Protein AF-A0A960ZBC8-F1 (afdb_monomer)

Secondary structure (DSSP, 8-state):
-HHHHHHIIIIIS--HHHHHHHTT---PPPPPPHHHHHHHHHHHHHHHHHHHHTTT------HHHHHHHHHHHHHTGGGHHHHHHHHHHHHHHHHHHTT-TTS----TTS-S-----

Solvent-accessible surface area (backbone atoms only — not comparable to full-atom values): 6982 Å² total; per-residue (Å²): 107,70,63,57,54,52,44,40,32,50,70,73,67,64,39,55,67,56,52,64,72,54,57,86,74,71,88,80,81,75,81,65,51,78,84,54,47,59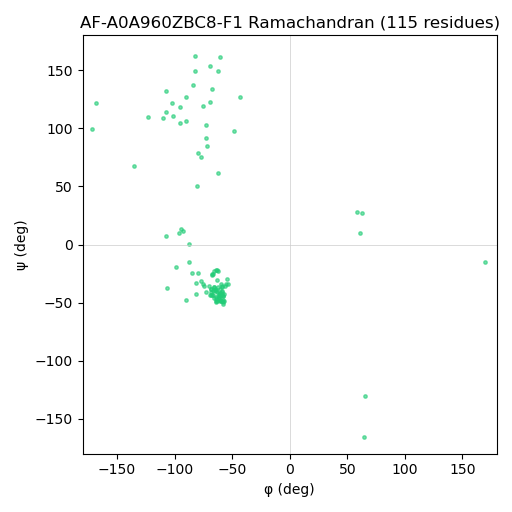,59,53,51,49,56,50,51,49,57,53,35,54,64,29,46,79,71,53,38,47,72,45,80,37,72,69,39,50,51,52,45,50,57,53,27,62,76,23,33,90,55,36,72,62,36,28,48,52,49,45,54,49,54,56,51,50,35,66,7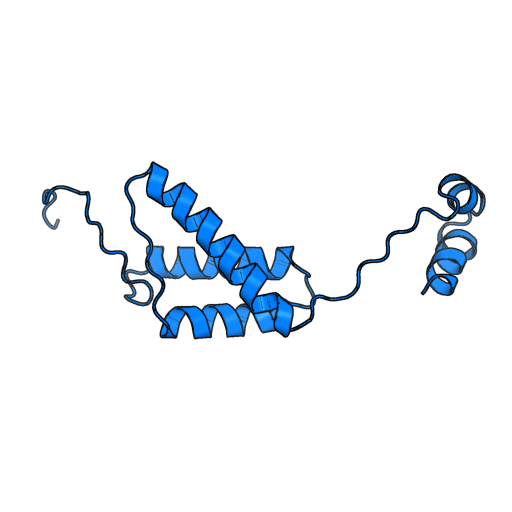3,67,76,45,83,48,42,61,60,57,62,81,68,67,73,94,78,83,80,93,129

Mean predicted aligned error: 12.44 Å

Foldseek 3Di:
DVVVVCCCCVPVVVHNVVCVVCPPVDDDDDFDDLVCLLVLLVVLVVVVQVVVVVVQWHWDADPQNSVVLSVQLVVQSVVPSVSSSVSSVVSSVVCVPPVPPNIPGPNPDDDDDDDDD

Structure (mmCIF, N/CA/C/O backbone):
data_AF-A0A960ZBC8-F1
#
_entry.id   AF-A0A960ZBC8-F1
#
loop_
_atom_site.group_PDB
_atom_site.id
_atom_site.type_symbol
_atom_site.label_atom_id
_atom_site.label_alt_id
_atom_site.label_comp_id
_atom_site.label_asym_id
_atom_site.label_entity_id
_atom_site.label_seq_id
_atom_site.pdbx_PDB_ins_code
_atom_site.Cartn_x
_atom_site.Cartn_y
_atom_site.Cartn_z
_atom_site.occupancy
_atom_site.B_iso_or_equiv
_atom_site.auth_seq_id
_atom_site.auth_comp_id
_atom_site.auth_asym_id
_atom_site.auth_atom_id
_atom_site.pdbx_PDB_model_num
ATOM 1 N N . MET A 1 1 ? 13.471 -3.640 -20.828 1.00 71.88 1 MET A N 1
ATOM 2 C CA . MET A 1 1 ? 13.400 -2.704 -19.681 1.00 71.88 1 MET A CA 1
ATOM 3 C C . MET A 1 1 ? 14.653 -1.835 -19.576 1.00 71.88 1 MET A C 1
ATOM 5 O O . MET A 1 1 ? 14.533 -0.639 -19.787 1.00 71.88 1 MET A O 1
ATOM 9 N N . MET A 1 2 ? 15.855 -2.395 -19.373 1.00 79.00 2 MET A N 1
ATOM 10 C CA . MET A 1 2 ? 17.104 -1.603 -19.428 1.00 79.00 2 MET A CA 1
ATOM 11 C C . MET A 1 2 ? 17.337 -0.916 -20.781 1.00 79.00 2 MET A C 1
ATOM 13 O O . MET A 1 2 ? 17.841 0.201 -20.822 1.00 79.00 2 MET A O 1
ATOM 17 N N . THR A 1 3 ? 16.920 -1.543 -21.882 1.00 83.19 3 THR A N 1
ATOM 18 C CA . THR A 1 3 ? 16.969 -0.950 -23.227 1.00 83.19 3 THR A CA 1
ATOM 19 C C . THR A 1 3 ? 16.166 0.348 -23.320 1.00 83.19 3 THR A C 1
ATOM 21 O O . THR A 1 3 ? 16.671 1.324 -23.858 1.00 83.19 3 THR A O 1
ATOM 24 N N . GLU A 1 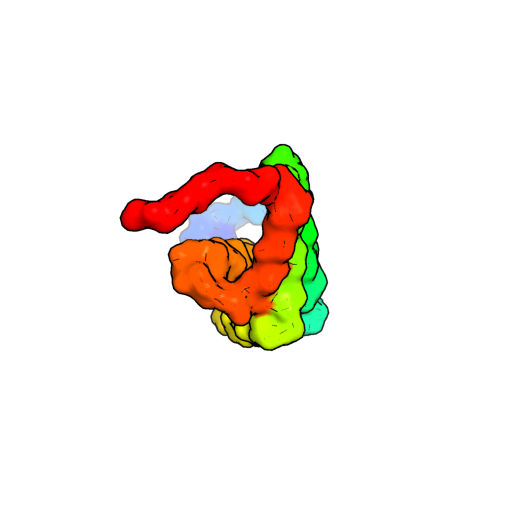4 ? 14.971 0.392 -22.722 1.00 84.50 4 GLU A N 1
ATOM 25 C CA . GLU A 1 4 ? 14.110 1.584 -22.717 1.00 84.50 4 GLU A CA 1
ATOM 26 C C . GLU A 1 4 ? 14.705 2.710 -21.871 1.00 84.50 4 GLU A C 1
ATOM 28 O O . GLU A 1 4 ? 14.664 3.870 -22.265 1.00 84.50 4 GLU A O 1
ATOM 33 N N . ILE A 1 5 ? 15.330 2.372 -20.738 1.00 83.12 5 ILE A N 1
ATOM 34 C CA . ILE A 1 5 ? 16.035 3.351 -19.900 1.00 83.12 5 ILE A CA 1
ATOM 35 C C . ILE A 1 5 ? 17.222 3.936 -20.671 1.00 83.12 5 ILE A C 1
ATOM 37 O O . ILE A 1 5 ? 17.341 5.153 -20.777 1.00 83.12 5 ILE A O 1
ATOM 41 N N . LYS A 1 6 ? 18.065 3.095 -21.285 1.00 86.06 6 LYS A N 1
ATOM 42 C CA . LYS A 1 6 ? 19.190 3.562 -22.114 1.00 86.06 6 LYS A CA 1
ATOM 43 C C . LYS A 1 6 ? 18.709 4.444 -23.266 1.00 86.06 6 LYS A C 1
ATOM 45 O O . LYS A 1 6 ? 19.276 5.507 -23.497 1.00 86.06 6 LYS A O 1
ATOM 50 N N . LYS A 1 7 ? 17.633 4.037 -23.943 1.00 88.25 7 LYS A N 1
ATOM 51 C CA . LYS A 1 7 ? 17.013 4.801 -25.026 1.00 88.25 7 LYS A CA 1
ATOM 52 C C . LYS A 1 7 ? 16.506 6.161 -24.547 1.00 88.25 7 LYS A C 1
ATOM 54 O O . LYS A 1 7 ? 16.803 7.167 -25.176 1.00 88.25 7 LYS A O 1
ATOM 59 N N . PHE A 1 8 ? 15.827 6.223 -23.402 1.00 88.75 8 PHE A N 1
ATOM 60 C CA . PHE A 1 8 ? 15.378 7.484 -22.813 1.00 88.75 8 PHE A CA 1
ATOM 61 C C . PHE A 1 8 ? 16.551 8.433 -22.531 1.00 88.75 8 PHE A C 1
ATOM 63 O O . PHE A 1 8 ? 16.510 9.588 -22.945 1.00 88.75 8 PHE A O 1
ATOM 70 N N . PHE A 1 9 ? 17.619 7.956 -21.883 1.00 87.44 9 PHE A N 1
ATOM 71 C CA . PHE A 1 9 ? 18.785 8.793 -21.571 1.00 87.44 9 PHE A CA 1
ATOM 72 C C . PHE A 1 9 ? 19.545 9.255 -22.825 1.00 87.44 9 PHE A C 1
ATOM 74 O O . PHE A 1 9 ? 20.008 10.397 -22.869 1.00 87.44 9 PHE A O 1
ATOM 81 N N . ASN A 1 10 ? 19.635 8.404 -23.849 1.00 87.31 10 ASN A N 1
ATOM 82 C CA . ASN A 1 10 ? 20.380 8.696 -25.073 1.00 87.31 10 ASN A CA 1
ATOM 83 C C . ASN A 1 10 ? 19.586 9.555 -26.067 1.00 87.31 10 ASN A C 1
ATOM 85 O O . ASN A 1 10 ? 20.145 10.477 -26.652 1.00 87.31 10 ASN A O 1
ATOM 89 N N . GLU A 1 11 ? 18.300 9.260 -26.261 1.00 91.31 11 GLU A N 1
ATOM 90 C CA . GLU A 1 11 ? 17.487 9.823 -27.347 1.00 91.31 11 GLU A CA 1
ATOM 91 C C . GLU A 1 11 ? 16.481 10.872 -26.862 1.00 91.31 11 GLU A C 1
ATOM 93 O O . GLU A 1 11 ? 16.257 11.862 -27.548 1.00 91.31 11 GLU A O 1
ATOM 98 N N . THR A 1 12 ? 15.865 10.684 -25.689 1.00 89.12 12 THR A N 1
ATOM 99 C CA . THR A 1 12 ? 14.845 11.620 -25.173 1.00 89.12 12 THR A CA 1
ATOM 100 C C . THR A 1 12 ? 15.466 12.728 -24.330 1.00 89.12 12 THR A C 1
ATOM 102 O O . THR A 1 12 ? 15.166 13.902 -24.516 1.00 89.12 12 THR A O 1
ATOM 105 N N . LEU A 1 13 ? 16.341 12.355 -23.397 1.00 90.38 13 LEU A N 1
ATOM 106 C CA . LEU A 1 13 ? 17.020 13.285 -22.502 1.00 90.38 13 LEU A CA 1
ATOM 107 C C . LEU A 1 13 ? 18.283 13.878 -23.147 1.00 90.38 13 LEU A C 1
ATOM 109 O O . LEU A 1 13 ? 18.712 14.958 -22.749 1.00 90.38 13 LEU A O 1
ATOM 113 N N . GLY A 1 14 ? 18.877 13.181 -24.128 1.00 89.88 14 GLY A N 1
ATOM 114 C CA . GLY A 1 14 ? 20.085 13.613 -24.845 1.00 89.88 14 GLY A CA 1
ATOM 115 C C . GLY A 1 14 ? 21.322 13.741 -23.949 1.00 89.88 14 GLY A C 1
ATOM 116 O O . GLY A 1 14 ? 22.196 14.577 -24.196 1.00 89.88 14 GLY A O 1
ATOM 117 N N . ARG A 1 15 ? 21.357 12.977 -22.854 1.00 90.88 15 ARG A N 1
ATOM 118 C CA . ARG A 1 15 ? 22.331 13.095 -21.759 1.00 90.88 15 ARG A CA 1
ATOM 119 C C . ARG A 1 15 ? 22.850 11.706 -21.352 1.00 90.88 15 ARG A C 1
ATOM 121 O O . ARG A 1 15 ? 22.541 11.221 -20.256 1.00 90.88 15 ARG A O 1
ATOM 128 N N . PRO A 1 16 ? 23.611 11.025 -22.231 1.00 86.69 16 PRO A N 1
ATOM 129 C CA . PRO A 1 16 ? 24.158 9.695 -21.956 1.00 86.69 16 PRO A CA 1
ATOM 130 C C . PRO A 1 16 ? 25.137 9.681 -20.766 1.00 86.69 16 PRO A C 1
ATOM 132 O O . PRO A 1 16 ? 25.329 8.652 -20.123 1.00 86.69 16 PRO A O 1
ATOM 135 N N . GLU A 1 17 ? 25.741 10.815 -20.412 1.00 88.94 17 GLU A N 1
ATOM 136 C CA . GLU A 1 17 ? 26.648 10.936 -19.269 1.00 88.94 17 GLU A CA 1
ATOM 137 C C . GLU A 1 17 ? 25.943 10.768 -17.917 1.00 88.94 17 GLU A C 1
ATOM 139 O O . GLU A 1 17 ? 26.567 10.325 -16.953 1.00 88.94 17 GLU A O 1
ATOM 144 N N . LEU A 1 18 ? 24.641 11.067 -17.833 1.00 86.44 18 LEU A N 1
ATOM 145 C CA . LEU A 1 18 ? 23.863 10.835 -16.615 1.00 86.44 18 LEU A CA 1
ATOM 146 C C . LEU A 1 18 ? 23.682 9.339 -16.352 1.00 86.44 18 LEU A C 1
ATOM 148 O O . LEU A 1 18 ? 23.813 8.910 -15.209 1.00 86.44 18 LEU A O 1
ATOM 152 N N . LEU A 1 19 ? 23.474 8.541 -17.405 1.00 83.56 19 LEU A N 1
ATOM 153 C CA . LEU A 1 19 ? 23.444 7.079 -17.313 1.00 83.56 19 LEU A CA 1
ATOM 154 C C . LEU A 1 19 ? 24.763 6.550 -16.728 1.00 83.56 19 LEU A C 1
ATOM 156 O O . LEU A 1 19 ? 24.750 5.748 -15.798 1.00 83.56 19 LEU A O 1
ATOM 160 N N . ASN A 1 20 ? 25.897 7.079 -17.196 1.00 81.31 20 ASN A N 1
ATOM 161 C CA . ASN A 1 20 ? 27.224 6.717 -16.688 1.00 81.31 20 ASN A CA 1
ATOM 162 C C . ASN A 1 20 ? 27.460 7.178 -15.240 1.00 81.31 20 ASN A C 1
ATOM 164 O O . ASN A 1 20 ? 28.245 6.564 -14.522 1.00 81.31 20 ASN A O 1
ATOM 168 N N . ARG A 1 21 ? 26.768 8.233 -14.791 1.00 87.88 21 ARG A N 1
ATOM 169 C CA . ARG A 1 21 ? 26.836 8.731 -13.410 1.00 87.88 21 ARG A CA 1
ATOM 170 C C . ARG A 1 21 ? 26.069 7.851 -12.424 1.00 87.88 21 ARG A C 1
ATOM 172 O O . ARG A 1 21 ? 26.493 7.719 -11.281 1.00 87.88 21 ARG A O 1
ATOM 179 N N . PHE A 1 22 ? 24.959 7.259 -12.860 1.00 82.06 22 PHE A N 1
ATOM 180 C CA . PHE A 1 22 ? 24.225 6.261 -12.080 1.00 82.06 22 PHE A CA 1
ATOM 181 C C . PHE A 1 22 ? 24.872 4.870 -12.170 1.00 82.06 22 PHE A C 1
ATOM 183 O O . PHE A 1 22 ? 24.734 4.075 -11.239 1.00 82.06 22 PHE A O 1
ATOM 190 N N . GLY A 1 23 ? 25.623 4.586 -13.239 1.00 77.75 23 GLY A N 1
ATOM 191 C CA . GLY A 1 23 ? 26.285 3.297 -13.444 1.00 77.75 23 GLY A CA 1
ATOM 192 C C . GLY A 1 23 ? 25.257 2.179 -13.626 1.00 77.75 23 GLY A C 1
ATOM 193 O O . GLY A 1 23 ? 24.314 2.330 -14.396 1.00 77.75 23 GLY A O 1
ATOM 194 N N . GLU A 1 24 ? 25.402 1.073 -12.892 1.00 70.56 24 GLU A N 1
ATOM 195 C CA . GLU A 1 24 ? 24.397 -0.006 -12.855 1.00 70.56 24 GLU A CA 1
ATOM 196 C C . GLU A 1 24 ? 23.404 0.119 -11.683 1.00 70.56 24 GLU A C 1
ATOM 198 O O . GLU A 1 24 ? 22.649 -0.809 -11.399 1.00 70.56 24 GLU A O 1
ATOM 203 N N . ASN A 1 25 ? 23.348 1.271 -11.005 1.00 77.00 25 ASN A N 1
ATOM 204 C CA . ASN A 1 25 ? 22.502 1.463 -9.820 1.00 77.00 25 ASN A CA 1
ATOM 205 C C . ASN A 1 25 ? 21.033 1.761 -10.169 1.00 77.00 25 ASN A C 1
ATOM 207 O O . ASN A 1 25 ? 20.441 2.722 -9.675 1.00 77.00 25 ASN A O 1
ATOM 211 N N . PHE A 1 26 ? 20.428 0.940 -11.025 1.00 75.69 26 PHE A N 1
ATOM 212 C CA . PHE A 1 26 ? 19.014 1.033 -11.367 1.00 75.69 26 PHE A CA 1
ATOM 213 C C . PHE A 1 26 ? 18.215 -0.020 -10.606 1.00 75.69 26 PHE A C 1
ATOM 215 O O . PHE A 1 26 ? 18.294 -1.211 -10.897 1.00 75.69 26 PHE A O 1
ATOM 222 N N . VAL A 1 27 ? 17.389 0.428 -9.660 1.00 74.50 27 VAL A N 1
ATOM 223 C CA . VAL A 1 27 ? 16.397 -0.432 -9.006 1.00 74.50 27 VAL A CA 1
ATOM 224 C C . VAL A 1 27 ? 15.075 -0.262 -9.737 1.00 74.50 27 VAL A C 1
ATOM 226 O O . VAL A 1 27 ? 14.403 0.760 -9.590 1.00 74.50 27 VAL A O 1
ATOM 229 N N . VAL A 1 28 ? 14.711 -1.253 -10.551 1.00 71.25 28 VAL A N 1
ATOM 230 C CA . VAL A 1 28 ? 13.409 -1.260 -11.220 1.00 71.25 28 VAL A CA 1
ATOM 231 C C . VAL A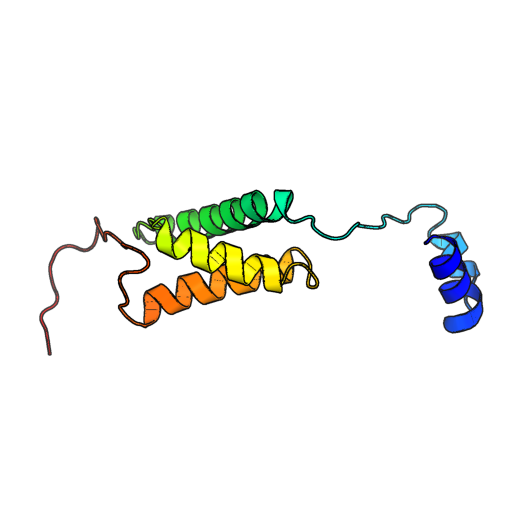 1 28 ? 12.432 -2.087 -10.404 1.00 71.25 28 VAL A C 1
ATOM 233 O O . VAL A 1 28 ? 12.640 -3.277 -10.183 1.00 71.25 28 VAL A O 1
ATOM 236 N N . PHE A 1 29 ? 11.373 -1.434 -9.939 1.00 69.50 29 PHE A N 1
ATOM 237 C CA . PHE A 1 29 ? 10.296 -2.097 -9.223 1.00 69.50 29 PHE A CA 1
ATOM 238 C C . PHE A 1 29 ? 9.295 -2.690 -10.209 1.00 69.50 29 PHE A C 1
ATOM 240 O O . PHE A 1 29 ? 8.917 -2.045 -11.187 1.00 69.50 29 PHE A O 1
ATOM 247 N N . ASP A 1 30 ? 8.864 -3.913 -9.919 1.00 69.00 30 ASP A N 1
ATOM 248 C CA . ASP A 1 30 ? 7.785 -4.579 -10.637 1.00 69.00 30 ASP A CA 1
ATOM 249 C C . ASP A 1 30 ? 6.414 -4.128 -10.104 1.00 69.00 30 ASP A C 1
ATOM 251 O O . ASP A 1 30 ? 6.301 -3.576 -9.000 1.00 69.00 30 ASP A O 1
ATOM 255 N N . PHE A 1 31 ? 5.359 -4.355 -10.884 1.00 73.06 31 PHE A N 1
ATOM 256 C CA . PHE A 1 31 ? 3.997 -4.056 -10.460 1.00 73.06 31 PHE A CA 1
ATOM 257 C C . PHE A 1 31 ? 3.605 -4.890 -9.238 1.00 73.06 31 PHE A C 1
ATOM 259 O O . PHE A 1 31 ? 4.036 -6.029 -9.044 1.00 73.06 31 PHE A O 1
ATOM 266 N N . ILE A 1 32 ? 2.739 -4.320 -8.400 1.00 76.25 32 ILE A N 1
ATOM 267 C CA . ILE A 1 32 ? 2.217 -5.038 -7.240 1.00 76.25 32 ILE A CA 1
ATOM 268 C C . ILE A 1 32 ? 1.293 -6.137 -7.740 1.00 76.25 32 ILE A C 1
ATOM 270 O O . ILE A 1 32 ? 0.310 -5.873 -8.434 1.00 76.25 32 ILE A O 1
ATOM 274 N N . ARG A 1 33 ? 1.609 -7.373 -7.363 1.00 79.69 33 ARG A N 1
ATOM 275 C CA . ARG A 1 33 ? 0.794 -8.531 -7.708 1.00 79.69 33 ARG A CA 1
ATOM 276 C C . ARG A 1 33 ? -0.393 -8.671 -6.739 1.00 79.69 33 ARG A C 1
ATOM 278 O O . ARG A 1 33 ? -0.261 -8.283 -5.572 1.00 79.69 33 ARG A O 1
ATOM 285 N N . PRO A 1 34 ? -1.549 -9.204 -7.178 1.00 77.12 34 PRO A N 1
ATOM 286 C CA . PRO A 1 34 ? -2.748 -9.323 -6.343 1.00 77.12 34 PRO A CA 1
ATOM 287 C C . PRO A 1 34 ? -2.523 -10.049 -5.011 1.00 77.12 34 PRO A C 1
ATOM 289 O O . PRO A 1 34 ? -3.110 -9.668 -4.004 1.00 77.12 34 PRO A O 1
ATOM 292 N N . GLU A 1 35 ? -1.632 -11.038 -4.968 1.00 81.12 35 GLU A N 1
ATOM 293 C CA . GLU A 1 35 ? -1.283 -11.780 -3.752 1.00 81.12 35 GLU A CA 1
ATOM 294 C C . GLU A 1 35 ? -0.578 -10.924 -2.686 1.00 81.12 35 GLU A C 1
ATOM 296 O O . GLU A 1 35 ? -0.626 -11.245 -1.501 1.00 81.12 35 GLU A O 1
ATOM 301 N N . MET A 1 36 ? 0.049 -9.810 -3.082 1.00 83.69 36 MET A N 1
ATOM 302 C CA . MET A 1 36 ? 0.673 -8.857 -2.156 1.00 83.69 36 MET A CA 1
ATOM 303 C C . MET A 1 36 ? -0.321 -7.803 -1.653 1.00 83.69 36 MET A C 1
ATOM 305 O O . MET A 1 36 ? -0.046 -7.111 -0.672 1.00 83.69 36 MET A O 1
ATOM 309 N N . LEU A 1 37 ? -1.482 -7.665 -2.303 1.00 83.19 37 LEU A N 1
ATOM 310 C CA . LEU A 1 37 ? -2.473 -6.644 -1.968 1.00 83.19 37 LEU A CA 1
ATOM 311 C C . LEU A 1 37 ? -3.001 -6.807 -0.541 1.00 83.19 37 LEU A C 1
ATOM 313 O O . LEU A 1 37 ? -3.149 -5.820 0.175 1.00 83.19 37 LEU A O 1
ATOM 317 N N . GLU A 1 38 ? -3.276 -8.045 -0.136 1.00 84.56 38 GLU A N 1
ATOM 318 C CA . GLU A 1 38 ? -3.804 -8.359 1.191 1.00 84.56 38 GLU A CA 1
ATOM 319 C C . GLU A 1 38 ? -2.854 -7.891 2.293 1.00 84.56 38 GLU A C 1
ATOM 321 O O . GLU A 1 38 ? -3.260 -7.118 3.156 1.00 84.56 38 GLU A O 1
ATOM 326 N N . GLN A 1 39 ? -1.567 -8.218 2.167 1.00 86.62 39 GLN A N 1
ATOM 327 C CA . GLN A 1 39 ? -0.533 -7.805 3.118 1.00 86.62 39 GLN A CA 1
ATOM 328 C C . GLN A 1 39 ? -0.383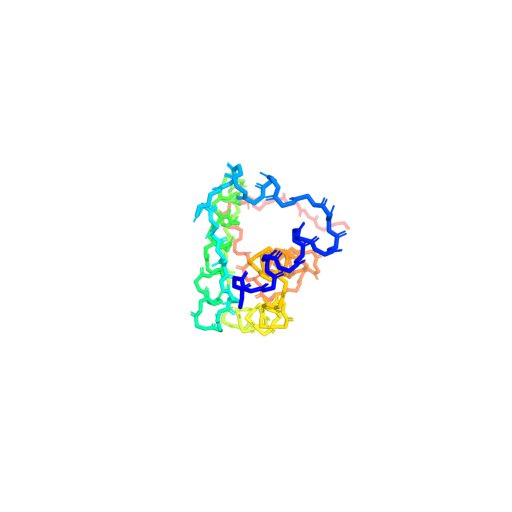 -6.277 3.181 1.00 86.62 39 GLN A C 1
ATOM 330 O O . GLN A 1 39 ? -0.164 -5.699 4.246 1.00 86.62 39 GLN A O 1
ATOM 335 N N . ILE A 1 40 ? -0.519 -5.589 2.041 1.00 85.38 40 ILE A N 1
ATOM 336 C CA . ILE A 1 40 ? -0.470 -4.122 1.989 1.00 85.38 40 ILE A CA 1
ATOM 337 C C . ILE A 1 40 ? -1.680 -3.512 2.701 1.00 85.38 40 ILE A C 1
ATOM 339 O O . ILE A 1 40 ? -1.529 -2.530 3.433 1.00 85.38 40 ILE A O 1
ATOM 343 N N . ILE A 1 41 ? -2.876 -4.059 2.482 1.00 85.19 41 ILE A N 1
ATOM 344 C CA . ILE A 1 41 ? -4.104 -3.597 3.135 1.00 85.19 41 ILE A CA 1
ATOM 345 C C . ILE A 1 41 ? -4.006 -3.822 4.644 1.00 85.19 41 ILE A C 1
ATOM 347 O O . ILE A 1 41 ? -4.247 -2.885 5.404 1.00 85.19 41 ILE A O 1
ATOM 351 N N . GLU A 1 42 ? -3.601 -5.014 5.078 1.00 87.25 42 GLU A N 1
ATOM 352 C CA . GLU A 1 42 ? -3.436 -5.361 6.493 1.00 87.25 42 GLU A CA 1
ATOM 353 C C . GLU A 1 42 ? -2.449 -4.426 7.188 1.00 87.25 42 GLU A C 1
ATOM 355 O O . GLU A 1 42 ? -2.819 -3.765 8.158 1.00 87.25 42 GLU A O 1
ATOM 360 N N . LYS A 1 43 ? -1.253 -4.241 6.620 1.00 88.38 43 LYS A N 1
ATOM 361 C CA . LYS A 1 43 ? -0.236 -3.331 7.165 1.00 88.38 43 LYS A CA 1
ATOM 362 C C . LYS A 1 43 ? -0.725 -1.884 7.273 1.00 88.38 43 LYS A C 1
ATOM 364 O O . LYS A 1 43 ? -0.340 -1.154 8.186 1.00 88.38 43 LYS A O 1
ATOM 369 N N . ASN A 1 44 ? -1.542 -1.422 6.327 1.00 84.44 44 ASN A N 1
ATOM 370 C CA . ASN A 1 44 ? -2.131 -0.084 6.406 1.00 84.44 44 ASN A CA 1
ATOM 371 C C . ASN A 1 44 ? -3.221 -0.006 7.480 1.00 84.44 44 ASN A C 1
ATOM 373 O O . ASN A 1 44 ? -3.277 0.981 8.212 1.00 84.44 44 ASN A O 1
ATOM 377 N N . LEU A 1 45 ? -4.062 -1.034 7.605 1.00 86.44 45 LEU A N 1
ATOM 378 C CA . LEU A 1 45 ? -5.082 -1.104 8.648 1.00 86.44 45 LEU A CA 1
ATOM 379 C C . LEU A 1 45 ? -4.461 -1.169 10.045 1.00 86.44 45 LEU A C 1
ATOM 381 O O . LEU A 1 45 ? -4.965 -0.498 10.938 1.00 86.44 45 LEU A O 1
ATOM 385 N N . GLU A 1 46 ? -3.363 -1.898 10.234 1.00 88.81 46 GLU A N 1
ATOM 386 C CA . GLU A 1 46 ? -2.602 -1.921 11.490 1.00 88.81 46 GLU A CA 1
ATOM 387 C C . GLU A 1 46 ? -2.114 -0.527 11.878 1.00 88.81 46 GLU A C 1
ATOM 389 O O . GLU A 1 46 ? -2.425 -0.053 12.966 1.00 88.81 46 GLU A O 1
ATOM 394 N N . LYS A 1 47 ? -1.486 0.203 10.950 1.00 87.62 47 LYS A N 1
ATOM 395 C CA . LYS A 1 47 ? -1.069 1.594 11.197 1.00 87.62 47 LYS A CA 1
ATOM 396 C C . LYS A 1 47 ? -2.235 2.511 11.565 1.00 87.62 47 LYS A C 1
ATOM 398 O O . LYS A 1 47 ? -2.076 3.440 12.356 1.00 87.62 47 LYS A O 1
ATOM 403 N N . ILE A 1 48 ? -3.405 2.307 10.958 1.00 84.50 48 ILE A N 1
ATOM 404 C CA . ILE A 1 48 ? -4.609 3.075 11.299 1.00 84.50 48 ILE A CA 1
ATOM 405 C C . ILE A 1 48 ? -5.097 2.688 12.702 1.00 84.50 48 ILE A C 1
ATOM 407 O O . ILE A 1 48 ? -5.426 3.578 13.483 1.00 84.50 48 ILE A O 1
ATOM 411 N N . LYS A 1 49 ? -5.112 1.392 13.040 1.00 84.31 49 LYS A N 1
ATOM 412 C CA . LYS A 1 49 ? -5.467 0.896 14.379 1.00 84.31 49 LYS A CA 1
ATOM 413 C C . LYS A 1 49 ? -4.550 1.489 15.445 1.00 84.31 49 LYS A C 1
ATOM 415 O O . LYS A 1 49 ? -5.064 2.018 16.420 1.00 84.31 49 LYS A O 1
ATOM 420 N N . GLU A 1 50 ? -3.236 1.476 15.236 1.00 87.50 50 GLU A N 1
ATOM 421 C CA . GLU A 1 50 ? -2.245 2.063 16.151 1.00 87.50 50 GLU A CA 1
ATOM 422 C C . GLU A 1 50 ? -2.520 3.554 16.403 1.00 87.50 50 GLU A C 1
ATOM 424 O O . GLU A 1 50 ? -2.657 3.986 17.546 1.00 87.50 50 GLU A O 1
ATOM 429 N N . LYS A 1 51 ? -2.734 4.337 15.340 1.00 83.44 51 LYS A N 1
ATOM 430 C CA . LYS A 1 51 ? -3.068 5.769 15.457 1.00 83.44 51 LYS A CA 1
ATOM 431 C C . LYS A 1 51 ? -4.396 6.039 16.169 1.00 83.44 51 LYS A C 1
ATOM 433 O O . LYS A 1 51 ? -4.587 7.104 16.755 1.00 83.44 51 LYS A O 1
ATOM 438 N N . LEU A 1 52 ? -5.362 5.131 16.054 1.00 79.50 52 LEU A N 1
ATOM 439 C CA . LEU A 1 52 ? -6.658 5.249 16.725 1.00 79.50 52 LEU A CA 1
ATOM 440 C C . LEU A 1 52 ? -6.586 4.790 18.186 1.00 79.50 52 LEU A C 1
ATOM 442 O O . LEU A 1 52 ? -7.235 5.398 19.038 1.00 79.50 52 LEU A O 1
ATOM 446 N N . GLN A 1 53 ? -5.747 3.800 18.489 1.00 80.12 53 GLN A N 1
ATOM 447 C CA . GLN A 1 53 ? -5.442 3.342 19.845 1.00 80.12 53 GLN A CA 1
ATOM 448 C C . GLN A 1 53 ? -4.866 4.475 20.703 1.00 80.12 53 GLN A C 1
ATOM 450 O O . GLN A 1 53 ? -5.309 4.652 21.836 1.00 80.12 53 GLN A O 1
ATOM 455 N N . GLU A 1 54 ? -3.991 5.325 20.148 1.00 84.19 54 GLU A N 1
ATOM 456 C CA . GLU A 1 54 ? -3.509 6.553 20.816 1.00 84.19 54 GLU A CA 1
ATOM 457 C C . GLU A 1 54 ? -4.657 7.468 21.282 1.00 84.19 54 GLU A C 1
ATOM 459 O O . GLU A 1 54 ? -4.551 8.173 22.285 1.00 84.19 54 GLU A O 1
ATOM 464 N N . LYS A 1 55 ? -5.792 7.429 20.576 1.00 80.38 55 LYS A N 1
ATOM 465 C CA . LYS A 1 55 ? -7.014 8.184 20.887 1.00 80.38 55 LYS A CA 1
ATOM 466 C C . LYS A 1 55 ? -8.042 7.372 21.678 1.00 80.38 55 LYS A C 1
ATOM 468 O O . LYS A 1 55 ? -9.173 7.826 21.830 1.00 80.38 55 LYS A O 1
ATOM 473 N N . LYS A 1 56 ? -7.671 6.185 22.172 1.00 81.38 56 LYS A N 1
ATOM 474 C CA . LYS A 1 56 ? -8.548 5.216 22.854 1.00 81.38 56 LYS A CA 1
ATOM 475 C C . LYS A 1 56 ? -9.729 4.747 21.995 1.00 81.38 56 LYS A C 1
ATOM 477 O O . LYS A 1 56 ? -10.779 4.374 22.514 1.00 81.38 56 LYS A O 1
ATOM 482 N N . ILE A 1 57 ? -9.562 4.757 20.674 1.00 78.00 57 ILE A N 1
ATOM 483 C CA . ILE A 1 57 ? -10.559 4.286 19.713 1.00 78.00 57 ILE A CA 1
ATOM 484 C C . ILE A 1 57 ? -10.135 2.902 19.225 1.00 78.00 57 ILE A C 1
ATOM 486 O O . ILE A 1 57 ? -9.059 2.738 18.652 1.00 78.00 57 ILE A O 1
ATOM 490 N N . HIS A 1 58 ? -11.001 1.908 19.422 1.00 75.50 58 HIS A N 1
ATOM 491 C CA . HIS A 1 58 ? -10.785 0.559 18.909 1.00 75.50 58 HIS A CA 1
ATOM 492 C C . HIS A 1 58 ? -11.394 0.430 17.510 1.00 75.50 58 HIS A C 1
ATOM 494 O O . HIS A 1 58 ? -12.559 0.762 17.278 1.00 75.50 58 HIS A O 1
ATOM 500 N N . LEU A 1 59 ? -10.576 -0.027 16.562 1.00 77.12 59 LEU A N 1
ATOM 501 C CA . LEU A 1 59 ? -10.978 -0.259 15.180 1.00 77.12 59 LEU A CA 1
ATOM 502 C C . LEU A 1 59 ? -11.005 -1.763 14.899 1.00 77.12 59 LEU A C 1
ATOM 504 O O . LEU A 1 59 ? -9.956 -2.393 14.752 1.00 77.12 59 LEU A O 1
ATOM 508 N N . GLU A 1 60 ? -12.207 -2.310 14.749 1.00 79.25 60 GLU A N 1
ATOM 509 C CA . GLU A 1 60 ? -12.433 -3.659 14.236 1.00 79.25 60 GLU A CA 1
ATOM 510 C C . GLU A 1 60 ? -13.015 -3.595 12.825 1.00 79.25 60 GLU A C 1
ATOM 512 O O . GLU A 1 60 ? -13.948 -2.844 12.541 1.00 79.25 60 GLU A O 1
ATOM 517 N N . VAL A 1 61 ? -12.440 -4.379 11.914 1.00 78.25 61 VAL A N 1
ATOM 518 C CA . VAL A 1 61 ? -12.849 -4.410 10.507 1.00 78.25 61 VAL A CA 1
ATOM 519 C C . VAL A 1 61 ? -13.579 -5.718 10.252 1.00 78.25 61 VAL A C 1
ATOM 521 O O . VAL A 1 61 ? -12.979 -6.789 10.308 1.00 78.25 61 VAL A O 1
ATOM 524 N N . GLU A 1 62 ? -14.871 -5.636 9.948 1.00 81.88 62 GLU A N 1
ATOM 525 C CA . GLU A 1 62 ? -15.672 -6.814 9.624 1.00 81.88 62 GLU A CA 1
ATOM 526 C C . GLU A 1 62 ? -15.263 -7.426 8.278 1.00 81.88 62 GLU A C 1
ATOM 528 O O . GLU A 1 62 ? -14.833 -6.734 7.348 1.00 81.88 62 GLU A O 1
ATOM 533 N N . ALA A 1 63 ? -15.502 -8.730 8.118 1.00 79.69 63 ALA A N 1
ATOM 534 C CA . ALA A 1 63 ? -15.185 -9.457 6.888 1.00 79.69 63 ALA A CA 1
ATOM 535 C C . ALA A 1 63 ? -15.832 -8.836 5.633 1.00 79.69 63 ALA A C 1
ATOM 537 O O . ALA A 1 63 ? -15.235 -8.835 4.555 1.00 79.69 63 ALA A O 1
ATOM 538 N N . LYS A 1 64 ? -17.041 -8.267 5.754 1.00 79.44 64 LYS A N 1
ATOM 539 C CA . LYS A 1 64 ? -17.724 -7.585 4.642 1.00 79.44 64 LYS A CA 1
ATOM 540 C C . LYS A 1 64 ? -16.988 -6.314 4.213 1.00 79.44 64 LYS A C 1
ATOM 542 O O . LYS A 1 64 ? -16.807 -6.100 3.015 1.00 79.44 64 LYS A O 1
ATOM 547 N N . ALA A 1 65 ? -16.532 -5.499 5.164 1.00 77.81 65 ALA A N 1
ATOM 548 C CA . ALA A 1 65 ? -15.731 -4.316 4.862 1.00 77.81 65 ALA A CA 1
ATOM 549 C C . ALA A 1 65 ? -14.365 -4.690 4.291 1.00 77.81 65 ALA A C 1
ATOM 551 O O . ALA A 1 65 ? -13.942 -4.090 3.307 1.00 77.81 65 ALA A O 1
ATOM 552 N N . MET A 1 66 ? -13.727 -5.736 4.823 1.00 83.00 66 MET A N 1
ATOM 553 C CA . MET A 1 66 ? -12.472 -6.249 4.275 1.00 83.00 66 MET A CA 1
ATOM 554 C C . MET A 1 66 ? -12.615 -6.637 2.794 1.00 83.00 66 MET A C 1
ATOM 556 O O . MET A 1 66 ? -11.774 -6.268 1.978 1.00 83.00 66 MET A O 1
ATOM 560 N N . LYS A 1 67 ? -13.713 -7.304 2.405 1.00 83.81 67 LYS A N 1
ATOM 561 C CA . LYS A 1 67 ? -13.983 -7.629 0.991 1.00 83.81 67 LYS A CA 1
ATOM 562 C C . LYS A 1 67 ? -14.102 -6.382 0.109 1.00 83.81 67 LYS A C 1
ATOM 564 O O . LYS A 1 67 ? -13.563 -6.373 -0.994 1.00 83.81 67 LYS A O 1
ATOM 569 N N . ILE A 1 68 ? -14.774 -5.334 0.588 1.00 81.31 68 ILE A N 1
ATOM 570 C CA . ILE A 1 68 ? -14.925 -4.070 -0.153 1.00 81.31 68 ILE A CA 1
ATOM 571 C C . ILE A 1 68 ? -13.568 -3.375 -0.309 1.00 81.31 68 ILE A C 1
ATOM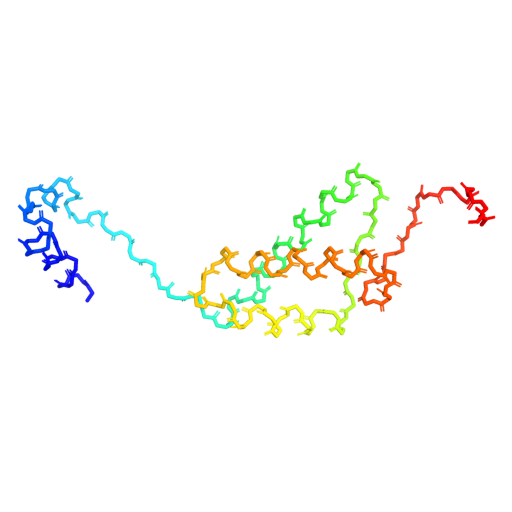 573 O O . ILE A 1 68 ? -13.220 -2.954 -1.408 1.00 81.31 68 ILE A O 1
ATOM 577 N N . ILE A 1 69 ? -12.783 -3.300 0.768 1.00 81.81 69 ILE A N 1
ATOM 578 C CA . ILE A 1 69 ? -11.447 -2.691 0.756 1.00 81.81 69 ILE A CA 1
ATOM 579 C C . ILE A 1 69 ? -10.529 -3.437 -0.219 1.00 81.81 69 ILE A C 1
ATOM 581 O O . ILE A 1 69 ? -9.859 -2.801 -1.028 1.00 81.81 69 ILE A O 1
ATOM 585 N N . LYS A 1 70 ? -10.553 -4.777 -0.214 1.00 84.31 70 LYS A N 1
ATOM 586 C CA . LYS A 1 70 ? -9.807 -5.599 -1.179 1.00 84.31 70 LYS A CA 1
ATOM 587 C C . LYS A 1 70 ? -10.245 -5.338 -2.621 1.00 84.31 70 LYS A C 1
ATOM 589 O O . LYS A 1 70 ? -9.394 -5.113 -3.476 1.00 84.31 70 LYS A O 1
ATOM 594 N N . ALA A 1 71 ? -11.550 -5.317 -2.897 1.00 84.12 71 ALA A N 1
ATOM 595 C CA . ALA A 1 71 ? -12.069 -5.066 -4.243 1.00 84.12 71 ALA A CA 1
ATOM 596 C C . ALA A 1 71 ? -11.651 -3.688 -4.789 1.00 84.12 71 ALA A C 1
ATOM 598 O O . ALA A 1 71 ? -11.309 -3.563 -5.962 1.00 84.12 71 ALA A O 1
ATOM 599 N N . GLU A 1 72 ? -11.633 -2.662 -3.940 1.00 79.31 72 GLU A N 1
ATOM 600 C CA . GLU A 1 72 ? -11.174 -1.318 -4.308 1.00 79.31 72 GLU A CA 1
ATOM 601 C C . GLU A 1 72 ? -9.645 -1.234 -4.425 1.00 79.31 72 GLU A C 1
ATOM 603 O O . GLU A 1 72 ? -9.127 -0.565 -5.318 1.00 79.31 72 GLU A O 1
ATOM 608 N N . GLY A 1 73 ? -8.909 -1.952 -3.574 1.00 79.94 73 GLY A N 1
ATOM 609 C CA . GLY A 1 73 ? -7.456 -2.075 -3.667 1.00 79.94 73 GLY A CA 1
ATOM 610 C C . GLY A 1 73 ? -7.008 -2.712 -4.984 1.00 79.94 73 GLY A C 1
ATOM 611 O O . GLY A 1 73 ? -6.087 -2.203 -5.619 1.00 79.94 73 GLY A O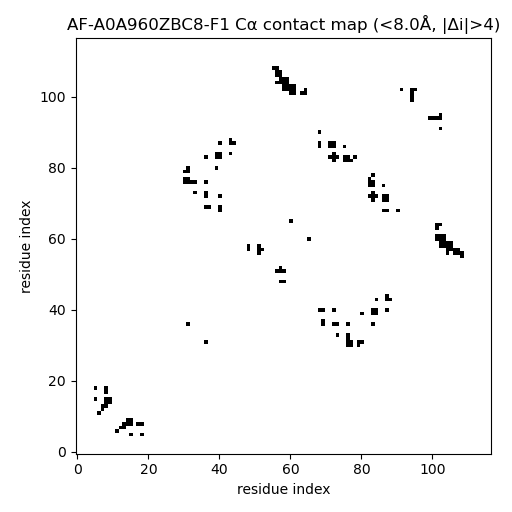 1
ATOM 612 N N . LEU A 1 74 ? -7.708 -3.755 -5.449 1.00 81.69 74 LEU A N 1
ATOM 613 C CA . LEU A 1 74 ? -7.439 -4.413 -6.734 1.00 81.69 74 LEU A CA 1
ATOM 614 C C . LEU A 1 74 ? -7.546 -3.435 -7.911 1.00 81.69 74 LEU A C 1
ATOM 616 O O . LEU A 1 74 ? -6.690 -3.443 -8.793 1.00 81.69 74 LEU A O 1
ATOM 620 N N . LYS A 1 75 ? -8.547 -2.544 -7.898 1.00 81.25 75 LYS A N 1
ATOM 621 C CA . LYS A 1 75 ? -8.729 -1.511 -8.936 1.00 81.25 75 LYS A CA 1
ATOM 622 C C . LYS A 1 75 ? -7.585 -0.495 -8.975 1.00 81.25 75 LYS A C 1
ATOM 624 O O . LYS A 1 75 ? -7.371 0.138 -10.002 1.00 81.25 75 LYS A O 1
ATOM 629 N N . ASN A 1 76 ? -6.848 -0.351 -7.874 1.00 77.38 76 ASN A N 1
ATOM 630 C CA . ASN A 1 76 ? -5.792 0.644 -7.709 1.00 77.38 76 ASN A CA 1
ATOM 631 C C . ASN A 1 76 ? -4.373 0.053 -7.726 1.00 77.38 76 ASN A C 1
ATOM 633 O O . ASN A 1 76 ? -3.413 0.791 -7.507 1.00 77.38 76 ASN A O 1
ATOM 637 N N . LEU A 1 77 ? -4.209 -1.242 -8.031 1.00 75.94 77 LEU A N 1
ATOM 638 C CA . LEU A 1 77 ? -2.894 -1.893 -8.143 1.00 75.94 77 LEU A CA 1
ATOM 639 C C . LEU A 1 77 ? -1.976 -1.203 -9.163 1.00 75.94 77 LEU A C 1
ATOM 641 O O . LEU A 1 77 ? -0.775 -1.073 -8.924 1.00 75.94 77 LEU A O 1
ATOM 645 N N . ALA A 1 78 ? -2.548 -0.693 -10.258 1.00 69.69 78 ALA A N 1
ATOM 646 C CA . ALA A 1 78 ? -1.822 0.048 -11.293 1.00 69.69 78 ALA A CA 1
ATOM 647 C C . ALA A 1 78 ? -1.196 1.360 -10.779 1.00 69.69 78 ALA A C 1
ATOM 649 O O . ALA A 1 78 ? -0.225 1.850 -11.348 1.00 69.69 78 ALA A O 1
ATOM 650 N N . HIS A 1 79 ? -1.710 1.908 -9.674 1.00 72.50 79 HIS A N 1
ATOM 651 C CA . HIS A 1 79 ? -1.175 3.099 -9.008 1.00 72.50 79 HIS A CA 1
ATOM 652 C C . HIS A 1 79 ? -0.162 2.755 -7.898 1.00 72.50 79 HIS A C 1
ATOM 654 O O . HIS A 1 79 ? 0.220 3.614 -7.094 1.00 72.50 79 HIS A O 1
ATOM 660 N N . GLY A 1 80 ? 0.275 1.493 -7.838 1.00 73.88 80 GLY A N 1
ATOM 661 C CA . GLY A 1 80 ? 1.241 0.997 -6.868 1.00 73.88 80 GLY A CA 1
ATOM 662 C C . GLY A 1 80 ? 0.736 1.060 -5.424 1.00 73.88 80 GLY A C 1
ATOM 663 O O . GLY A 1 80 ? -0.446 1.251 -5.135 1.00 73.88 80 GLY A O 1
ATOM 664 N N . GLY A 1 81 ? 1.662 0.905 -4.474 1.00 70.00 81 GLY A N 1
ATOM 665 C CA . GLY A 1 81 ? 1.317 0.725 -3.056 1.00 70.00 81 GLY A CA 1
ATOM 666 C C . GLY A 1 81 ? 0.684 1.970 -2.440 1.00 70.00 81 GLY A C 1
ATOM 667 O O . GLY A 1 81 ? -0.112 1.874 -1.508 1.00 70.00 81 GLY A O 1
ATOM 668 N N . ARG A 1 82 ? 0.987 3.143 -3.009 1.00 73.00 82 ARG A N 1
ATOM 669 C CA . ARG A 1 82 ? 0.365 4.420 -2.644 1.00 73.00 82 ARG A CA 1
ATOM 670 C C . ARG A 1 82 ? -1.105 4.484 -3.053 1.00 73.00 82 ARG A C 1
ATOM 672 O O . ARG A 1 82 ? -1.920 4.908 -2.242 1.00 73.00 82 ARG A O 1
ATOM 679 N N . GLY A 1 83 ? -1.456 4.031 -4.258 1.00 74.50 83 GLY A N 1
ATOM 680 C CA . GLY A 1 83 ? -2.852 3.989 -4.704 1.00 74.50 83 GLY A CA 1
ATOM 681 C C . GLY A 1 83 ? -3.714 3.070 -3.838 1.00 74.50 83 GLY A C 1
ATOM 682 O O . GLY A 1 83 ? -4.800 3.454 -3.393 1.00 74.50 83 GLY A O 1
ATOM 683 N N . VAL A 1 84 ? -3.187 1.885 -3.516 1.00 74.75 84 VAL A N 1
ATOM 684 C CA . VAL A 1 84 ? -3.832 0.933 -2.598 1.00 74.75 84 VAL A CA 1
ATOM 685 C C . VAL A 1 84 ? -4.001 1.531 -1.195 1.00 74.75 84 VAL A C 1
ATOM 687 O O . VAL A 1 84 ? -5.085 1.445 -0.612 1.00 74.75 84 VAL A O 1
ATOM 690 N N . GLY A 1 85 ? -2.950 2.161 -0.658 1.00 69.69 85 GLY A N 1
ATOM 691 C CA . GLY A 1 85 ? -2.976 2.791 0.665 1.00 69.69 85 GLY A CA 1
ATOM 692 C C . GLY A 1 85 ? -4.022 3.902 0.767 1.00 69.69 85 GLY A C 1
ATOM 693 O O . GLY A 1 85 ? -4.854 3.875 1.673 1.00 69.69 85 GLY A O 1
ATOM 694 N N . ASN A 1 86 ? -4.051 4.815 -0.208 1.00 75.38 86 ASN A N 1
ATOM 695 C CA . ASN A 1 86 ? -5.022 5.911 -0.245 1.00 75.38 86 ASN A CA 1
ATOM 696 C C . ASN A 1 86 ? -6.465 5.392 -0.292 1.00 75.38 86 ASN A C 1
ATOM 698 O O . ASN A 1 86 ? -7.315 5.865 0.460 1.00 75.38 86 ASN A O 1
ATOM 702 N N . SER A 1 87 ? -6.730 4.377 -1.118 1.00 72.12 87 SER A N 1
ATOM 703 C CA . SER A 1 87 ? -8.064 3.774 -1.238 1.00 72.12 87 SER A CA 1
ATOM 704 C C . SER A 1 87 ? -8.511 3.119 0.073 1.00 72.12 87 SER A C 1
ATOM 706 O O . SER A 1 87 ? -9.659 3.262 0.495 1.00 72.12 87 SER A O 1
ATOM 708 N N . THR A 1 88 ? -7.587 2.440 0.757 1.00 72.81 88 THR A N 1
ATOM 709 C CA . THR A 1 88 ? -7.832 1.806 2.062 1.00 72.81 88 THR A CA 1
ATOM 710 C C . THR A 1 88 ? -8.164 2.849 3.132 1.00 72.81 88 THR A C 1
ATOM 712 O O . THR A 1 88 ? -9.128 2.698 3.891 1.00 72.81 88 THR A O 1
ATOM 715 N N . GLU A 1 89 ? -7.409 3.947 3.176 1.00 71.38 89 GLU A N 1
ATOM 716 C CA . GLU A 1 89 ? -7.622 5.036 4.130 1.00 71.38 89 GLU A CA 1
ATOM 717 C C . GLU A 1 89 ? -8.926 5.804 3.850 1.00 71.38 89 GLU A C 1
ATOM 719 O O . GLU A 1 89 ? -9.678 6.119 4.772 1.00 71.38 89 GLU A O 1
ATOM 724 N N . GLU A 1 90 ? -9.249 6.067 2.583 1.00 75.00 90 GLU A N 1
ATOM 725 C CA . GLU A 1 90 ? -10.486 6.752 2.205 1.00 75.00 90 GLU A CA 1
ATOM 726 C C . GLU A 1 90 ? -11.723 5.935 2.597 1.00 75.00 90 GLU A C 1
ATOM 728 O O . GLU A 1 90 ? -12.636 6.463 3.233 1.00 75.00 90 GLU A O 1
ATOM 733 N N . LYS A 1 91 ? -11.761 4.634 2.277 1.00 69.69 91 LYS A N 1
ATOM 734 C CA . LYS A 1 91 ? -12.930 3.787 2.573 1.00 69.69 91 LYS A CA 1
ATOM 735 C C . LYS A 1 91 ? -13.099 3.516 4.063 1.00 69.69 91 LYS A C 1
ATOM 737 O O . LYS A 1 91 ? -14.236 3.490 4.546 1.00 69.69 91 LYS A O 1
ATOM 742 N N . SER A 1 92 ? -11.999 3.373 4.801 1.00 60.88 92 SER A N 1
ATOM 743 C CA . SER A 1 92 ? -12.054 3.271 6.263 1.00 60.88 92 SER A CA 1
ATOM 744 C C . SER A 1 92 ? -12.601 4.565 6.882 1.00 60.88 92 SER A C 1
ATOM 746 O O . SER A 1 92 ? -13.564 4.509 7.644 1.00 60.88 92 SER A O 1
ATOM 748 N N . LYS A 1 93 ? -12.118 5.745 6.466 1.00 64.06 93 LYS A N 1
ATOM 749 C CA . LYS A 1 93 ? -12.650 7.051 6.912 1.00 64.06 93 LYS A CA 1
ATOM 750 C C . LYS A 1 93 ? -14.097 7.313 6.494 1.00 64.06 93 LYS A C 1
ATOM 752 O O . LYS A 1 93 ? -14.866 7.874 7.273 1.00 64.06 93 LYS A O 1
ATOM 757 N N . LEU A 1 94 ? -14.487 6.941 5.277 1.00 53.91 94 LEU A N 1
ATOM 758 C CA . LEU A 1 94 ? -15.850 7.136 4.778 1.00 53.91 94 LEU A CA 1
ATOM 759 C C . LEU A 1 94 ? -16.857 6.290 5.565 1.00 53.91 94 LEU A C 1
ATOM 761 O O . LEU A 1 94 ? -17.960 6.759 5.852 1.00 53.91 94 LEU A O 1
ATOM 765 N N . SER A 1 95 ? -16.455 5.078 5.952 1.00 54.53 95 SER A N 1
ATOM 766 C CA . SER A 1 95 ? -17.250 4.211 6.826 1.00 54.53 95 SER A CA 1
ATOM 767 C C . SER A 1 95 ? -17.419 4.830 8.219 1.00 54.53 95 SER A C 1
ATOM 769 O O . SER A 1 95 ? -18.523 4.809 8.751 1.00 54.53 95 SER A O 1
ATOM 771 N N . LEU A 1 96 ? -16.380 5.489 8.749 1.00 53.38 96 LEU A N 1
ATOM 772 C CA . LEU A 1 96 ? -16.451 6.239 10.013 1.00 53.38 96 LEU A CA 1
ATOM 773 C C . LEU A 1 96 ? -17.377 7.471 9.935 1.00 53.38 96 LEU A C 1
ATOM 775 O O . LEU A 1 96 ? -18.098 7.754 10.885 1.00 53.38 96 LEU A O 1
ATOM 779 N N . ARG A 1 97 ? -17.380 8.214 8.815 1.00 51.81 97 ARG A N 1
ATOM 780 C CA . ARG A 1 97 ? -18.151 9.471 8.670 1.00 51.81 97 ARG A CA 1
ATOM 781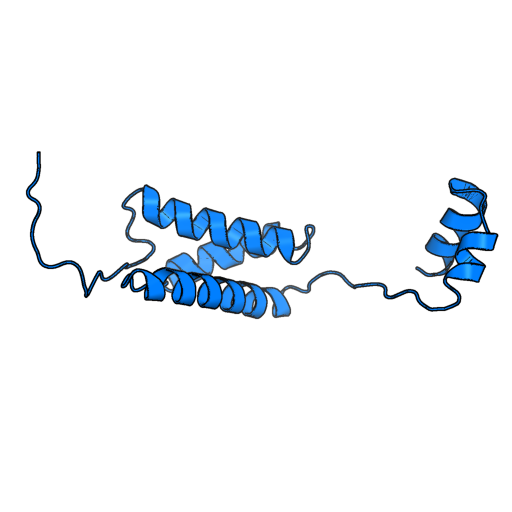 C C . ARG A 1 97 ? -19.648 9.283 8.432 1.00 51.81 97 ARG A C 1
ATOM 783 O O . ARG A 1 97 ? -20.423 10.157 8.797 1.00 51.81 97 ARG A O 1
ATOM 790 N N . ARG A 1 98 ? -20.060 8.200 7.769 1.00 50.66 98 ARG A N 1
ATOM 791 C CA . ARG A 1 98 ? -21.464 7.992 7.361 1.00 50.66 98 ARG A CA 1
ATOM 792 C C . ARG A 1 98 ? -22.335 7.306 8.418 1.00 50.66 98 ARG A C 1
ATOM 794 O O . ARG A 1 98 ? -23.493 7.036 8.128 1.00 50.66 98 ARG A O 1
ATOM 801 N N . GLY A 1 99 ? -21.794 6.964 9.592 1.00 49.19 99 GLY A N 1
ATOM 802 C CA . GLY A 1 99 ? -22.519 6.175 10.601 1.00 49.19 99 GLY A CA 1
ATOM 803 C C . GLY A 1 99 ? -22.933 4.776 10.116 1.00 49.19 99 GLY A C 1
ATOM 804 O O . GLY A 1 99 ? -23.704 4.087 10.778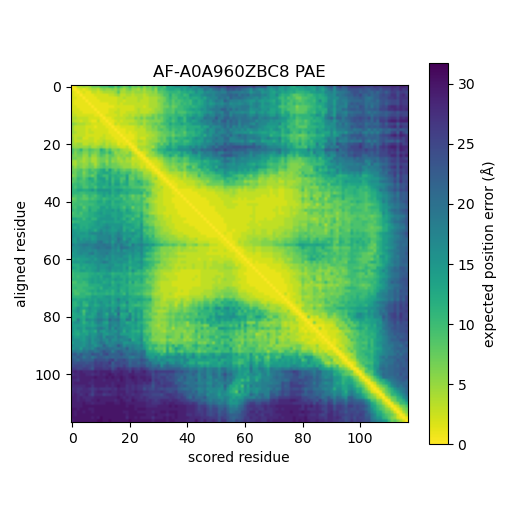 1.00 49.19 99 GLY A O 1
ATOM 805 N N . ASN A 1 100 ? -22.432 4.339 8.956 1.00 43.00 100 ASN A N 1
ATOM 806 C CA . ASN A 1 100 ? -22.709 3.019 8.416 1.00 43.00 100 ASN A CA 1
ATOM 807 C C . ASN A 1 100 ? -21.898 1.989 9.208 1.00 43.00 100 ASN A C 1
ATOM 809 O O . ASN A 1 100 ? -20.668 2.014 9.167 1.00 43.00 100 ASN A O 1
ATOM 813 N N . LYS A 1 101 ? -22.592 1.048 9.866 1.00 46.75 101 LYS A N 1
ATOM 814 C CA . LYS A 1 101 ? -22.049 -0.193 10.459 1.00 46.75 101 LYS A CA 1
ATOM 815 C C . LYS A 1 101 ? -21.441 -1.117 9.385 1.00 46.75 101 LYS A C 1
ATOM 817 O O . LYS A 1 101 ? -21.938 -2.204 9.122 1.00 46.75 101 LYS A O 1
ATOM 822 N N . LEU A 1 102 ? -20.413 -0.661 8.682 1.00 43.69 102 LEU A N 1
ATOM 823 C CA . LEU A 1 102 ? -19.506 -1.525 7.916 1.00 43.69 102 LEU A CA 1
ATOM 824 C C . LEU A 1 102 ? -18.224 -1.791 8.717 1.00 43.69 102 LEU A C 1
ATOM 826 O O . LEU A 1 102 ? -17.522 -2.764 8.475 1.00 43.69 102 LEU A O 1
ATOM 830 N N . VAL A 1 103 ? -17.950 -0.938 9.701 1.00 47.25 103 VAL A N 1
ATOM 831 C CA . VAL A 1 103 ? -16.879 -1.057 10.680 1.00 47.25 103 VAL A CA 1
ATOM 832 C C . VAL A 1 103 ? -17.581 -1.014 12.029 1.00 47.25 103 VAL A C 1
ATOM 834 O O . VAL A 1 103 ? -18.139 0.023 12.391 1.00 47.25 103 VAL A O 1
ATOM 837 N N . ASN A 1 104 ? -17.634 -2.131 12.746 1.00 39.97 104 ASN A N 1
ATOM 838 C CA . ASN A 1 104 ? -18.090 -2.110 14.129 1.00 39.97 104 ASN A CA 1
ATOM 839 C C . ASN A 1 104 ? -16.973 -1.447 14.951 1.00 39.97 104 ASN A C 1
ATOM 841 O O . ASN A 1 104 ? -16.070 -2.093 15.467 1.00 39.97 104 ASN A O 1
ATOM 845 N N . CYS A 1 105 ? -16.974 -0.115 15.009 1.00 40.25 105 CYS A N 1
ATOM 846 C CA . CYS A 1 105 ? -16.186 0.612 15.994 1.00 40.25 105 CYS A CA 1
ATOM 847 C C . CYS A 1 105 ? -16.869 0.427 17.347 1.00 40.25 105 CYS A C 1
ATOM 849 O O . CYS A 1 105 ? -17.774 1.179 17.706 1.00 40.25 105 CYS A O 1
ATOM 851 N N . VAL A 1 106 ? -16.461 -0.599 18.091 1.00 40.19 106 VAL A N 1
ATOM 852 C CA . VAL A 1 106 ? -16.818 -0.713 19.503 1.00 40.19 106 VAL A CA 1
ATOM 853 C C . VAL A 1 106 ? -15.992 0.330 20.255 1.00 40.19 106 VAL A C 1
ATOM 855 O O . VAL A 1 106 ? -14.793 0.170 20.468 1.00 40.19 106 VAL A O 1
ATOM 858 N N . PHE A 1 107 ? -16.619 1.445 20.633 1.00 43.44 107 PHE A N 1
ATOM 859 C CA . PHE A 1 107 ? -16.001 2.454 21.494 1.00 43.44 107 PHE A CA 1
ATOM 860 C C . PHE A 1 107 ? -16.020 1.972 22.948 1.00 43.44 107 PHE A C 1
ATOM 862 O O . PHE A 1 107 ? -16.800 2.449 23.766 1.00 43.44 107 PHE A O 1
ATOM 869 N N . SER A 1 108 ? -15.156 1.026 23.307 1.00 40.31 108 SER A N 1
ATOM 870 C CA . SER A 1 108 ? -14.895 0.712 24.713 1.00 40.31 108 SER A CA 1
ATOM 871 C C . SER A 1 108 ? -13.931 1.760 25.285 1.00 40.31 108 SER A C 1
ATOM 873 O O . SER A 1 108 ? -12.723 1.540 25.346 1.00 40.31 108 SER A O 1
ATOM 875 N N . GLY A 1 109 ? -14.441 2.948 25.627 1.00 35.47 109 GLY A N 1
ATOM 876 C CA . GLY A 1 109 ? -13.607 4.003 26.220 1.00 35.47 109 GLY A CA 1
ATOM 877 C C . GLY A 1 109 ? -14.222 5.397 26.349 1.00 35.47 109 GLY A C 1
ATOM 878 O O . GLY A 1 109 ? -13.697 6.208 27.111 1.00 35.47 109 GLY A O 1
ATOM 879 N N . LEU A 1 110 ? -15.334 5.691 25.671 1.00 38.69 110 LEU A N 1
ATOM 880 C CA . LEU A 1 110 ? -16.127 6.881 25.975 1.00 38.69 110 LEU A CA 1
ATOM 881 C C . LEU A 1 110 ? -17.165 6.482 27.019 1.00 38.69 110 LEU A C 1
ATOM 883 O O . LEU A 1 110 ? -18.116 5.767 26.716 1.00 38.69 110 LEU A O 1
ATOM 887 N N . SER A 1 111 ? -16.938 6.915 28.261 1.00 36.31 111 SER A N 1
ATOM 888 C CA . SER A 1 111 ? -17.985 6.964 29.279 1.00 36.31 111 SER A CA 1
ATOM 889 C C . SER A 1 111 ? -19.259 7.514 28.638 1.00 36.31 111 SER A C 1
ATOM 891 O O . SER A 1 111 ? -19.219 8.559 27.986 1.00 36.31 111 SER A O 1
ATOM 893 N N . ASN A 1 112 ? -20.356 6.774 28.795 1.00 38.34 112 ASN A N 1
ATOM 894 C CA . ASN A 1 112 ? -21.706 7.185 28.441 1.00 38.34 112 ASN A CA 1
ATOM 895 C C . ASN A 1 112 ? -21.984 8.581 29.007 1.00 38.34 112 ASN A C 1
ATOM 897 O O . ASN A 1 112 ? -22.313 8.705 30.180 1.00 38.34 112 ASN A O 1
ATOM 901 N N . ASN A 1 113 ? -21.832 9.618 28.190 1.00 38.66 113 ASN A N 1
ATOM 902 C CA . ASN A 1 113 ? -22.483 10.910 28.356 1.00 38.66 113 ASN A CA 1
ATOM 903 C C . ASN A 1 113 ? -22.220 11.753 27.110 1.00 38.66 113 ASN A C 1
ATOM 905 O O . ASN A 1 113 ? -21.155 12.346 26.972 1.00 38.66 113 ASN A O 1
ATOM 909 N N . LEU A 1 114 ? -23.199 11.792 26.209 1.00 34.28 114 LEU A N 1
ATOM 910 C CA . LEU A 1 114 ? -23.810 13.037 25.741 1.00 34.28 114 LEU A CA 1
ATOM 911 C C . LEU A 1 114 ? -25.073 12.684 24.941 1.00 34.28 114 LEU A C 1
ATOM 913 O O . LEU A 1 114 ? -25.048 11.894 24.000 1.00 34.28 114 LEU A O 1
ATOM 917 N N . ASN A 1 115 ? -26.177 13.236 25.435 1.00 29.30 115 ASN A N 1
ATOM 918 C CA . ASN A 1 115 ? -27.559 13.072 24.998 1.00 29.30 115 ASN A CA 1
ATOM 919 C C . ASN A 1 115 ? -27.805 13.529 23.548 1.00 29.30 115 ASN A C 1
ATOM 921 O O . ASN A 1 115 ? -27.034 14.340 23.031 1.00 29.30 115 ASN A O 1
ATOM 925 N N . PRO A 1 116 ? -28.907 13.077 22.918 1.00 32.88 116 PRO A N 1
ATOM 926 C CA . PRO A 1 116 ? -29.362 13.632 21.650 1.00 32.88 116 PRO A CA 1
ATOM 927 C C . PRO A 1 116 ? -29.846 15.080 21.833 1.00 32.88 116 PRO A C 1
ATOM 929 O O . PRO A 1 116 ? -30.618 15.366 22.750 1.00 32.88 116 PRO A O 1
ATOM 932 N N . LEU A 1 117 ? -29.409 15.963 20.933 1.00 37.09 117 LEU A N 1
ATOM 933 C CA . LEU A 1 117 ? -30.111 17.184 20.532 1.00 37.09 117 LEU A CA 1
ATOM 934 C C . LEU A 1 117 ? -30.297 17.133 19.016 1.00 37.09 117 LEU A C 1
ATOM 936 O O . LEU A 1 117 ? -29.302 16.802 18.329 1.00 37.09 117 LEU A O 1
#

pLDDT: mean 72.45, std 16.59, range [29.3, 91.31]

Nearest PDB structures (foldseek):
  7uiw-assembly1_A  TM=7.883E-01  e=4.317E-02  Escherichia coli
  7abr-assembly1_E  TM=6.556E-01  e=6.168E-02  Bacillus subtilis subsp. subtilis str. 168
  6w6h-assembly1_C  TM=7.844E-01  e=7.491E-01  Mycobacterium tuberculosis
  6rn3-assembly1_E  TM=7.788E-01  e=9.502E-01  Escherichia coli HVH 50 (4-2593475)
  3pxi-assembly1_C  TM=5.597E-01  e=3.670E-01  Bacillus subtilis

Radius of gyration: 21.68 Å; Cα contacts (8 Å, |Δi|>4): 100; chains: 1; bounding box: 57×29×57 Å

Sequence (117 aa):
MMTEIKKFFNETLGRPELLNRFGENFVVFDFIRPEMLEQIIEKNLEKIKEKLQEKKIHLEVEAKAMKIIKAEGLKNLAHGGRGVGNSTEEKSKLSLRRGNKLVNCVFSGLSNNLNPL